Protein AF-A0A5J4RHJ3-F1 (afdb_monomer)

Nearest PDB structures (foldseek):
  3qv2-assembly1_A  TM=6.529E-01  e=1.527E+00  Entamoeba histolytica
  2xul-assembly2_D  TM=5.386E-01  e=4.840E+00  Synechococcus elongatus PCC 7942 = FACHB-805

Solvent-accessible surface area (backbone atoms only — not comparable to full-atom values): 3044 Å² total; per-residue (Å²): 117,47,81,43,67,83,49,72,66,58,49,52,52,30,60,75,68,73,34,47,75,46,81,43,78,44,71,45,76,91,50,59,83,95,57,58,41,81,41,69,32,31,39,39,24,87,63,88,132

Foldseek 3Di:
DDKAADDVVVVVVCVVLVWDKDKDWDFPPVDDPVPRDTGIIIDTGSDDD

Radius of gyration: 12.88 Å; Cα contacts (8 Å, |Δi|>4): 70; chains: 1; bounding box: 30×12×35 Å

Sequence (49 aa):
MLTMYPDDIIQQYANKAAWIIHKVVRQVSACKAESHRKQEEWMVCNYSV

Organism: NCBI:txid433724

Mean predicted aligned error: 4.6 Å

pLDDT: mean 89.35, std 9.17, range [64.25, 97.75]

Structure (mmCIF, N/CA/C/O backbone):
data_AF-A0A5J4RHJ3-F1
#
_entry.id   AF-A0A5J4RHJ3-F1
#
loop_
_atom_site.group_PDB
_atom_site.id
_atom_site.type_symbol
_atom_site.label_atom_id
_atom_site.label_alt_id
_atom_site.label_comp_id
_atom_site.label_asym_id
_atom_site.label_entity_id
_atom_site.label_seq_id
_atom_site.pdbx_PDB_ins_code
_atom_site.Cartn_x
_atom_site.Cartn_y
_atom_site.Cartn_z
_atom_site.occupancy
_atom_site.B_iso_or_equiv
_atom_site.auth_seq_id
_atom_site.auth_comp_id
_atom_site.auth_asym_id
_atom_site.auth_atom_id
_atom_site.pdbx_PDB_model_num
ATOM 1 N N . MET A 1 1 ? 6.623 -2.428 8.680 1.00 86.75 1 MET A N 1
ATOM 2 C CA . MET A 1 1 ? 6.788 -1.680 7.418 1.00 86.75 1 MET A CA 1
ATOM 3 C C . MET A 1 1 ? 6.800 -2.676 6.272 1.00 86.75 1 MET A C 1
ATOM 5 O O . MET A 1 1 ? 7.596 -3.605 6.320 1.00 86.75 1 MET A O 1
ATOM 9 N N . LEU A 1 2 ? 5.904 -2.515 5.299 1.00 91.56 2 LEU A N 1
ATOM 10 C CA . LEU A 1 2 ? 5.786 -3.367 4.111 1.00 91.56 2 LEU A CA 1
ATOM 11 C C . LEU A 1 2 ? 5.869 -2.494 2.851 1.00 91.56 2 LEU A C 1
ATOM 13 O O . LEU A 1 2 ? 5.184 -1.479 2.779 1.00 91.56 2 LEU A O 1
ATOM 17 N N . THR A 1 3 ? 6.688 -2.879 1.873 1.00 92.56 3 THR A N 1
ATOM 18 C CA . THR A 1 3 ? 6.841 -2.189 0.578 1.00 92.56 3 THR A CA 1
ATOM 19 C C . THR A 1 3 ? 6.186 -3.006 -0.527 1.00 92.56 3 THR A C 1
ATOM 21 O O . THR A 1 3 ? 6.599 -4.143 -0.758 1.00 92.56 3 THR A O 1
ATOM 24 N N . MET A 1 4 ? 5.179 -2.452 -1.201 1.00 92.25 4 MET A N 1
ATOM 25 C CA . MET A 1 4 ? 4.449 -3.123 -2.287 1.00 92.25 4 MET A CA 1
ATOM 26 C C . MET A 1 4 ? 4.148 -2.161 -3.438 1.00 92.25 4 MET A C 1
ATOM 28 O O . MET A 1 4 ? 4.303 -0.949 -3.302 1.00 92.25 4 MET A O 1
ATOM 32 N N . TYR A 1 5 ? 3.684 -2.690 -4.569 1.00 92.75 5 TYR A N 1
ATOM 33 C CA . TYR A 1 5 ? 3.130 -1.854 -5.632 1.00 92.75 5 TYR A CA 1
ATOM 34 C C . TYR A 1 5 ? 1.772 -1.257 -5.239 1.00 92.75 5 TYR A C 1
ATOM 36 O O . TYR A 1 5 ? 1.096 -1.818 -4.374 1.00 92.75 5 TYR A O 1
ATOM 44 N N . PRO A 1 6 ? 1.378 -0.133 -5.863 1.00 93.94 6 PRO A N 1
ATOM 45 C CA . PRO A 1 6 ? 0.056 0.448 -5.684 1.00 93.94 6 PRO A CA 1
ATOM 46 C C . PRO A 1 6 ? -1.029 -0.575 -6.005 1.00 93.94 6 PRO A C 1
ATOM 48 O O . PRO A 1 6 ? -1.035 -1.153 -7.092 1.00 93.94 6 PRO A O 1
ATOM 51 N N . ASP A 1 7 ? -1.929 -0.790 -5.053 1.00 95.38 7 ASP A N 1
ATOM 52 C CA . ASP A 1 7 ? -3.024 -1.740 -5.181 1.00 95.38 7 ASP A CA 1
ATOM 53 C C . ASP A 1 7 ? -4.198 -1.308 -4.290 1.00 95.38 7 ASP A C 1
ATOM 55 O O . ASP A 1 7 ? -4.031 -0.991 -3.106 1.00 95.38 7 ASP A O 1
ATOM 59 N N . ASP A 1 8 ? -5.401 -1.283 -4.862 1.00 96.00 8 ASP A N 1
ATOM 60 C CA . ASP A 1 8 ? -6.596 -0.780 -4.180 1.00 96.00 8 ASP A CA 1
ATOM 61 C C . ASP A 1 8 ? -7.010 -1.664 -2.997 1.00 96.00 8 ASP A C 1
ATOM 63 O O . ASP A 1 8 ? -7.552 -1.166 -2.006 1.00 96.00 8 ASP A O 1
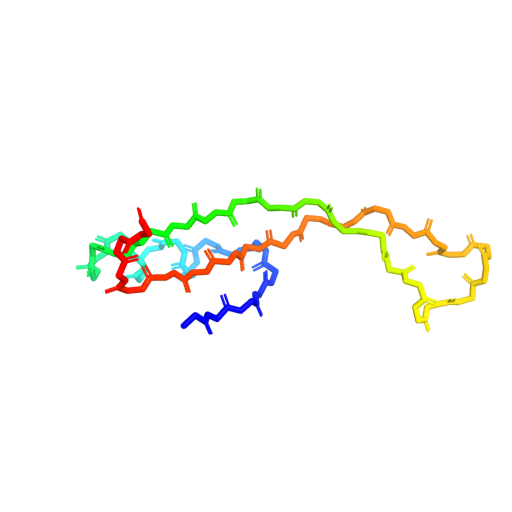ATOM 67 N N . ILE A 1 9 ? -6.733 -2.971 -3.054 1.00 95.75 9 ILE A N 1
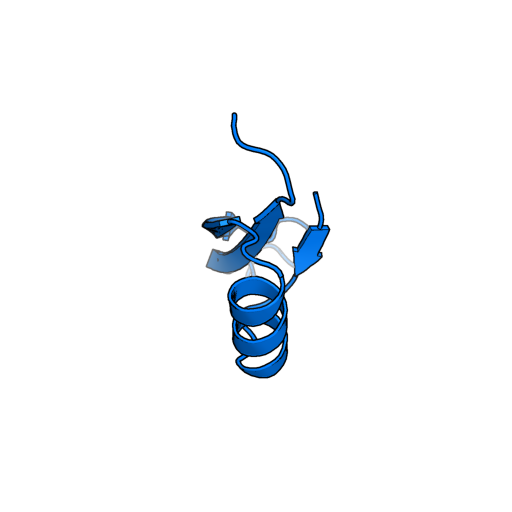ATOM 68 C CA . ILE A 1 9 ? -7.016 -3.900 -1.956 1.00 95.75 9 ILE A CA 1
ATOM 69 C C . ILE A 1 9 ? -6.099 -3.570 -0.778 1.00 95.75 9 ILE A C 1
ATOM 71 O O . ILE A 1 9 ? -6.566 -3.475 0.361 1.00 95.75 9 ILE A O 1
ATOM 75 N N . ILE A 1 10 ? -4.814 -3.307 -1.037 1.00 93.94 10 ILE A N 1
ATOM 76 C CA . ILE A 1 10 ? -3.871 -2.856 -0.001 1.00 93.94 10 ILE A CA 1
ATOM 77 C C . ILE A 1 10 ? -4.367 -1.558 0.647 1.00 93.94 10 ILE A C 1
ATOM 79 O O . ILE A 1 10 ? -4.349 -1.447 1.876 1.00 93.94 10 ILE A O 1
ATOM 83 N N . GLN A 1 11 ? -4.861 -0.602 -0.148 1.00 95.75 11 GLN A N 1
ATOM 84 C CA . GLN A 1 11 ? -5.401 0.652 0.383 1.00 95.75 11 GLN A CA 1
ATOM 85 C C . GLN A 1 11 ? -6.595 0.415 1.314 1.00 95.75 11 GLN A C 1
ATOM 87 O O . GLN A 1 11 ? -6.654 0.991 2.401 1.00 95.75 11 GLN A 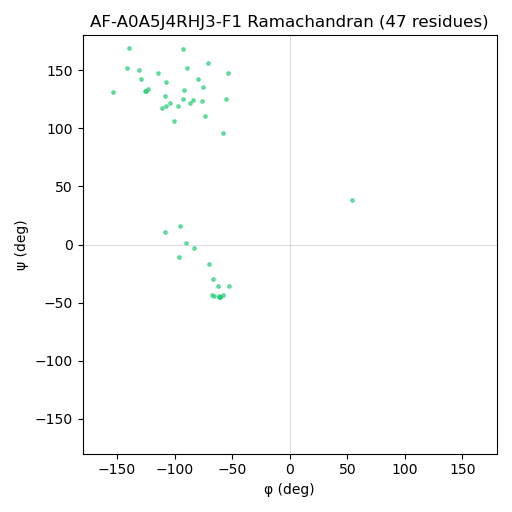O 1
ATOM 92 N N . GLN A 1 12 ? -7.530 -0.452 0.921 1.00 97.62 12 GLN A N 1
ATOM 93 C CA . GLN A 1 12 ? -8.697 -0.788 1.738 1.00 97.62 12 GLN A CA 1
ATOM 94 C C . GLN A 1 12 ? -8.297 -1.411 3.080 1.00 97.62 12 GLN A C 1
ATOM 96 O O . GLN A 1 12 ? -8.818 -1.007 4.123 1.00 97.62 12 GLN A O 1
ATOM 101 N N . TYR A 1 13 ? -7.351 -2.355 3.080 1.00 96.06 13 TYR A N 1
ATOM 102 C CA . TYR A 1 13 ? -6.868 -2.979 4.315 1.00 96.06 13 TYR A CA 1
ATOM 103 C C . TYR A 1 13 ? -6.126 -1.996 5.216 1.00 96.06 13 TYR A C 1
ATOM 105 O O . TYR A 1 13 ? -6.380 -1.972 6.421 1.00 96.06 13 TYR A O 1
ATOM 113 N N . ALA A 1 14 ? -5.252 -1.165 4.648 1.00 95.56 14 ALA A N 1
ATOM 114 C CA . ALA A 1 14 ? -4.533 -0.148 5.404 1.00 95.56 14 ALA A CA 1
ATOM 115 C C . ALA A 1 14 ? -5.500 0.860 6.040 1.00 95.56 14 ALA A C 1
ATOM 117 O O . ALA A 1 14 ? -5.393 1.134 7.233 1.00 95.56 14 ALA A O 1
ATOM 118 N N . ASN A 1 15 ? -6.507 1.324 5.293 1.00 96.25 15 ASN A N 1
ATOM 119 C CA . ASN A 1 15 ? -7.548 2.208 5.816 1.00 96.25 15 ASN A CA 1
ATOM 120 C C . ASN A 1 15 ? -8.339 1.542 6.951 1.00 96.25 15 ASN A C 1
ATOM 122 O O . ASN A 1 15 ? -8.551 2.152 7.997 1.00 96.25 15 ASN A O 1
ATOM 126 N N . LYS A 1 16 ? -8.737 0.273 6.780 1.00 97.75 16 LYS A N 1
ATOM 127 C CA . LYS A 1 16 ? -9.467 -0.490 7.806 1.00 97.75 16 LYS A CA 1
ATOM 128 C C . LYS A 1 16 ? -8.650 -0.673 9.088 1.00 97.75 16 LYS A C 1
ATOM 130 O O . LYS A 1 16 ? -9.219 -0.673 10.175 1.00 97.75 16 LYS A O 1
ATOM 135 N N . ALA A 1 17 ? -7.337 -0.848 8.962 1.00 96.31 17 ALA A N 1
ATOM 136 C CA . ALA A 1 17 ? -6.423 -1.047 10.082 1.00 96.31 17 ALA A CA 1
ATOM 137 C C . ALA A 1 17 ? -5.844 0.264 10.651 1.00 96.31 17 ALA A C 1
ATOM 139 O O . ALA A 1 17 ? -5.034 0.206 11.575 1.00 96.31 17 ALA A O 1
ATOM 140 N N . ALA A 1 18 ? -6.241 1.424 10.112 1.00 96.19 18 ALA A N 1
ATOM 141 C CA . ALA A 1 18 ? -5.674 2.736 10.433 1.00 96.19 18 ALA A CA 1
ATOM 142 C C . ALA A 1 18 ? -4.139 2.795 10.270 1.00 96.19 18 ALA A C 1
ATOM 144 O O . ALA A 1 18 ? -3.428 3.405 11.068 1.00 96.19 18 ALA A O 1
ATOM 145 N N . TRP A 1 19 ? -3.618 2.135 9.234 1.00 95.81 19 TRP A N 1
ATOM 146 C CA . TRP A 1 19 ? -2.201 2.158 8.871 1.00 95.81 19 TRP A CA 1
ATOM 147 C C . TRP A 1 19 ? -1.890 3.305 7.910 1.00 95.81 19 TRP A C 1
ATOM 149 O O . TRP A 1 19 ? -2.730 3.739 7.123 1.00 95.81 19 TRP A O 1
ATOM 159 N N . ILE A 1 20 ? -0.649 3.779 7.960 1.00 96.38 20 ILE A N 1
ATOM 160 C CA . ILE A 1 20 ? -0.154 4.891 7.153 1.00 96.38 20 ILE A CA 1
ATOM 161 C C . ILE A 1 20 ? 0.444 4.334 5.859 1.00 96.38 20 ILE A C 1
ATOM 163 O O . ILE A 1 20 ? 1.238 3.396 5.898 1.00 96.38 20 ILE A O 1
ATOM 167 N N . ILE A 1 21 ? 0.094 4.926 4.715 1.00 96.12 21 ILE A N 1
ATOM 168 C CA . ILE A 1 21 ? 0.701 4.609 3.416 1.00 96.12 21 ILE A CA 1
ATOM 169 C C . ILE A 1 21 ? 1.545 5.798 2.956 1.00 96.12 21 ILE A C 1
ATOM 171 O O . ILE A 1 21 ? 1.011 6.870 2.675 1.00 96.12 21 ILE A O 1
ATOM 175 N N . HIS A 1 22 ? 2.853 5.599 2.811 1.00 95.25 22 HIS A N 1
ATOM 176 C CA . HIS A 1 22 ? 3.740 6.561 2.159 1.00 95.25 22 HIS A CA 1
ATOM 177 C C . HIS A 1 22 ? 3.956 6.152 0.701 1.00 95.25 22 HIS A C 1
ATOM 179 O O . HIS A 1 22 ? 4.481 5.074 0.425 1.00 95.25 22 HIS A O 1
ATOM 185 N N . LYS A 1 23 ? 3.571 7.014 -0.241 1.00 95.06 23 LYS A N 1
ATOM 186 C CA . LYS A 1 23 ? 3.831 6.804 -1.671 1.00 95.06 23 LYS A CA 1
ATOM 187 C C . LYS A 1 23 ? 5.236 7.286 -1.999 1.00 95.06 23 LYS A C 1
ATOM 189 O O . LYS A 1 23 ? 5.572 8.437 -1.724 1.00 95.06 23 LYS A O 1
ATOM 194 N N . VAL A 1 24 ? 6.054 6.419 -2.578 1.00 94.06 24 VAL A N 1
ATOM 195 C CA . VAL A 1 24 ? 7.435 6.721 -2.957 1.00 94.06 24 VAL A CA 1
ATOM 196 C C . VAL A 1 24 ? 7.663 6.332 -4.407 1.00 94.06 24 VAL A C 1
ATOM 198 O O . VAL A 1 24 ? 7.155 5.322 -4.878 1.00 94.06 24 VAL A O 1
ATOM 201 N N . VAL A 1 25 ? 8.447 7.124 -5.129 1.00 93.31 25 VAL A N 1
ATOM 202 C CA . VAL A 1 25 ? 8.877 6.774 -6.486 1.00 93.31 25 VAL A CA 1
AT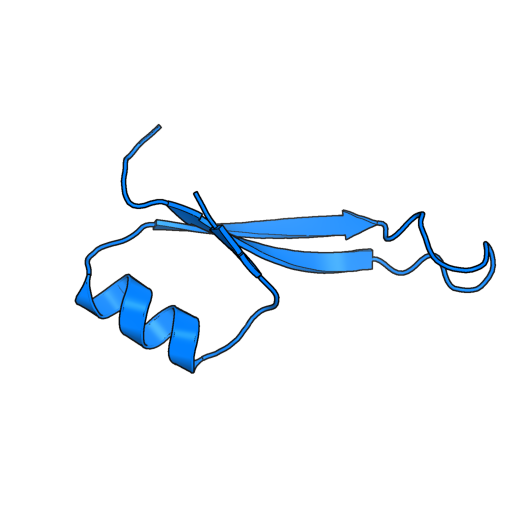OM 203 C C . VAL A 1 25 ? 10.324 6.316 -6.416 1.00 93.31 25 VAL A C 1
ATOM 205 O O . VAL A 1 25 ? 11.190 7.069 -5.971 1.00 93.31 25 VAL A O 1
ATOM 208 N N . ARG A 1 26 ? 10.594 5.089 -6.858 1.00 87.81 26 ARG A N 1
ATOM 209 C CA . ARG A 1 26 ? 11.938 4.510 -6.908 1.00 87.81 26 ARG A CA 1
ATOM 210 C C . ARG A 1 26 ? 12.363 4.266 -8.345 1.00 87.81 26 ARG A C 1
ATOM 212 O O . ARG A 1 26 ? 11.548 3.994 -9.221 1.00 87.81 26 ARG A O 1
ATOM 219 N N . GLN A 1 27 ? 13.659 4.394 -8.596 1.00 87.56 27 GLN A N 1
ATOM 220 C CA . GLN A 1 27 ? 14.241 3.945 -9.852 1.00 87.56 27 GLN A CA 1
ATOM 221 C C . GLN A 1 27 ? 14.601 2.471 -9.704 1.00 87.56 27 GLN A C 1
ATOM 223 O O . GLN A 1 27 ? 15.394 2.114 -8.833 1.00 87.56 27 GLN A O 1
ATOM 228 N N . VAL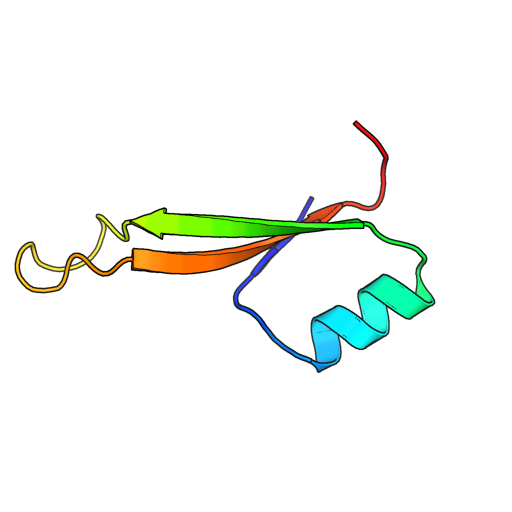 A 1 28 ? 14.040 1.625 -10.563 1.00 83.50 28 VAL A N 1
ATOM 229 C CA . VAL A 1 28 ? 14.427 0.216 -10.614 1.00 83.50 28 VAL A CA 1
ATOM 230 C C . VAL A 1 28 ? 15.801 0.139 -11.275 1.00 83.50 28 VAL A C 1
ATOM 232 O O . VAL A 1 28 ? 15.942 0.451 -12.454 1.00 83.50 28 VAL A O 1
ATOM 235 N N . SER A 1 29 ? 16.826 -0.218 -10.503 1.00 79.25 29 SER A N 1
ATOM 236 C CA . SER A 1 29 ? 18.208 -0.382 -10.982 1.00 79.25 29 SER A CA 1
ATOM 237 C C . SER A 1 29 ? 18.565 -1.833 -11.312 1.00 79.25 29 SER A C 1
ATOM 239 O O . SER A 1 29 ? 19.607 -2.090 -11.902 1.00 79.25 29 SER A O 1
ATOM 241 N N . ALA A 1 30 ? 17.709 -2.788 -10.931 1.00 80.38 30 ALA A N 1
ATOM 242 C CA . ALA A 1 30 ? 17.912 -4.219 -11.165 1.00 80.38 30 ALA A CA 1
ATOM 243 C C . ALA A 1 30 ? 17.475 -4.685 -12.570 1.00 80.38 30 ALA A C 1
ATOM 245 O O . ALA A 1 30 ? 17.616 -5.859 -12.907 1.00 80.38 30 ALA A O 1
ATOM 246 N N . CYS A 1 31 ? 16.918 -3.793 -13.391 1.00 74.12 31 CYS A N 1
ATOM 247 C CA . CYS A 1 31 ? 16.581 -4.060 -14.786 1.00 74.12 31 CYS A CA 1
ATOM 248 C C . CYS A 1 31 ? 17.732 -3.646 -15.720 1.00 74.12 31 CYS A C 1
ATOM 250 O O . CYS A 1 31 ? 18.676 -2.976 -15.309 1.00 74.12 31 CYS A O 1
ATOM 252 N N . LYS A 1 32 ? 17.673 -4.057 -16.997 1.00 76.88 32 LYS A N 1
ATOM 253 C CA . LYS A 1 32 ? 18.642 -3.607 -18.013 1.00 76.88 32 LYS A CA 1
ATOM 254 C C . LYS A 1 32 ? 18.698 -2.075 -18.033 1.00 76.88 32 LYS A C 1
ATOM 256 O O . LYS A 1 32 ? 17.666 -1.438 -17.836 1.00 76.88 32 LYS A O 1
ATOM 261 N N . ALA A 1 33 ? 19.863 -1.494 -18.325 1.00 70.06 33 ALA A N 1
ATOM 262 C CA . ALA A 1 33 ? 20.072 -0.040 -18.297 1.00 70.06 33 ALA A CA 1
ATOM 263 C C . ALA A 1 33 ? 19.042 0.745 -19.135 1.00 70.06 33 ALA A C 1
ATOM 265 O O . ALA A 1 33 ? 18.578 1.808 -18.735 1.00 70.06 33 ALA A O 1
ATOM 266 N N . GLU A 1 34 ? 18.617 0.171 -20.261 1.00 64.25 34 GLU A N 1
ATOM 267 C CA . GLU A 1 34 ? 17.596 0.712 -21.172 1.00 64.25 34 GLU A CA 1
ATOM 268 C C . GLU A 1 34 ? 16.170 0.674 -20.585 1.00 64.25 34 GLU A C 1
ATOM 270 O O . GLU A 1 34 ? 15.259 1.326 -21.082 1.00 64.25 34 GLU A O 1
ATOM 275 N N . SER A 1 35 ? 15.961 -0.115 -19.531 1.00 67.81 35 SER A N 1
ATOM 276 C CA . SER A 1 35 ? 14.691 -0.346 -18.837 1.00 67.81 35 SER A CA 1
ATOM 277 C C . SER A 1 35 ? 14.643 0.302 -17.451 1.00 67.81 35 SER A C 1
ATOM 279 O O . SER A 1 35 ? 13.716 0.008 -16.693 1.00 67.81 35 SER A O 1
ATOM 281 N N . HIS A 1 36 ? 15.616 1.158 -17.103 1.00 69.69 36 HIS A N 1
ATOM 282 C CA . HIS A 1 36 ? 15.606 1.942 -15.866 1.00 69.69 36 HIS A CA 1
ATOM 283 C C . HIS A 1 36 ? 14.345 2.808 -15.816 1.00 69.69 36 HIS A C 1
ATOM 285 O O . HIS A 1 36 ? 14.265 3.897 -16.386 1.00 69.69 36 HIS A O 1
ATOM 291 N N . ARG A 1 37 ? 13.328 2.292 -15.131 1.00 79.88 37 ARG A N 1
ATOM 292 C CA . ARG A 1 37 ? 12.011 2.904 -15.024 1.00 79.88 37 ARG A CA 1
ATOM 293 C C . ARG A 1 37 ? 11.838 3.475 -13.625 1.00 79.88 37 ARG A C 1
ATOM 295 O O . ARG A 1 37 ? 12.227 2.859 -12.633 1.00 79.88 37 ARG A O 1
ATOM 302 N N . LYS A 1 38 ? 11.222 4.655 -13.555 1.00 87.50 38 LYS A N 1
ATOM 303 C CA . LYS A 1 38 ? 10.659 5.182 -12.310 1.00 87.50 38 LYS A CA 1
ATOM 304 C C . LYS A 1 38 ? 9.351 4.454 -12.024 1.00 87.50 38 LYS A C 1
ATOM 306 O O . LYS A 1 38 ? 8.451 4.449 -12.866 1.00 87.50 38 LYS A O 1
ATOM 311 N N . GLN A 1 39 ? 9.269 3.836 -10.860 1.00 88.94 39 GLN A N 1
ATOM 312 C CA . GLN A 1 39 ? 8.137 3.045 -10.417 1.00 88.94 39 GLN A CA 1
ATOM 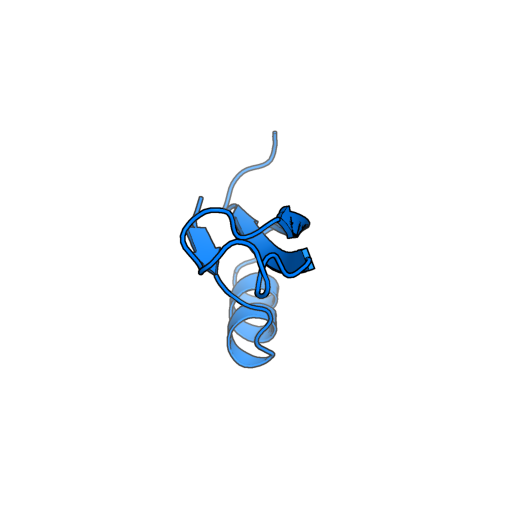313 C C . GLN A 1 39 ? 7.618 3.596 -9.096 1.00 88.94 39 GLN A C 1
ATOM 315 O O . GLN A 1 39 ? 8.401 3.902 -8.199 1.00 88.94 39 GLN A O 1
ATOM 320 N N . GLU A 1 40 ? 6.300 3.757 -8.997 1.00 93.94 40 GLU A N 1
ATOM 321 C CA . GLU A 1 40 ? 5.662 4.045 -7.718 1.00 93.94 40 GLU A CA 1
ATOM 322 C C . GLU A 1 40 ? 5.607 2.764 -6.879 1.00 93.94 40 GLU A C 1
ATOM 324 O O . GLU A 1 40 ? 5.251 1.695 -7.375 1.00 93.94 40 GLU A O 1
ATOM 329 N N . GLU A 1 41 ? 5.948 2.901 -5.605 1.00 93.94 41 GLU A N 1
ATOM 330 C CA . GLU A 1 41 ? 5.808 1.899 -4.560 1.00 93.94 41 GLU A CA 1
ATOM 331 C C . GLU A 1 41 ? 5.132 2.537 -3.344 1.00 93.94 41 GLU A C 1
ATOM 333 O O . GLU A 1 41 ? 5.259 3.734 -3.071 1.00 93.94 41 GLU A O 1
ATOM 338 N N . TRP A 1 42 ? 4.403 1.730 -2.591 1.00 96.00 42 TRP A N 1
ATOM 339 C CA . TRP A 1 42 ? 3.750 2.117 -1.354 1.00 96.00 42 TRP A CA 1
ATOM 340 C C . TRP A 1 42 ? 4.475 1.485 -0.173 1.00 96.00 42 TRP A C 1
ATOM 342 O O . TRP A 1 42 ? 4.675 0.272 -0.125 1.00 96.00 42 TRP A O 1
ATOM 352 N N . MET A 1 43 ? 4.845 2.313 0.801 1.00 95.25 43 MET A N 1
ATOM 353 C CA . MET A 1 43 ? 5.378 1.885 2.090 1.00 95.25 43 MET A CA 1
ATOM 354 C C . MET A 1 43 ? 4.264 1.960 3.130 1.00 95.25 43 MET A C 1
ATOM 356 O O . MET A 1 43 ? 3.875 3.048 3.553 1.00 95.25 43 MET A O 1
ATOM 360 N N . VAL A 1 44 ? 3.747 0.803 3.532 1.00 95.50 44 VAL A N 1
ATOM 361 C CA . VAL A 1 44 ? 2.681 0.679 4.529 1.00 95.50 44 VAL A CA 1
ATOM 362 C C . VAL A 1 44 ? 3.291 0.492 5.920 1.00 95.50 44 VAL A C 1
ATOM 364 O O . VAL A 1 44 ? 4.091 -0.425 6.153 1.00 95.50 44 VAL A O 1
ATOM 367 N N . CYS A 1 45 ? 2.911 1.355 6.858 1.00 96.31 45 CYS A N 1
ATOM 368 C CA . CYS A 1 45 ? 3.420 1.410 8.225 1.00 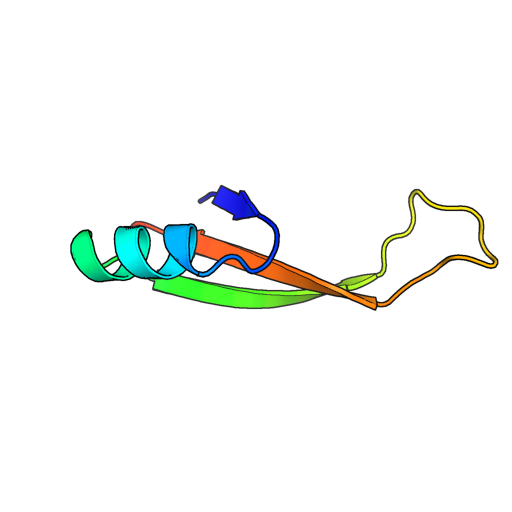96.31 45 CYS A CA 1
ATOM 369 C C . CYS A 1 45 ? 2.268 1.336 9.234 1.00 96.31 45 CYS A C 1
ATOM 371 O O . CYS A 1 45 ? 1.293 2.073 9.135 1.00 96.31 45 CYS A O 1
ATOM 373 N N . ASN A 1 46 ? 2.404 0.473 10.240 1.00 95.19 46 ASN A N 1
ATOM 374 C CA . ASN A 1 46 ? 1.461 0.344 11.358 1.00 95.19 46 ASN A CA 1
ATOM 375 C C . ASN A 1 46 ? 1.887 1.159 12.593 1.00 95.19 46 ASN A C 1
ATOM 377 O O . ASN A 1 46 ? 1.415 0.911 13.698 1.00 95.19 46 ASN A O 1
ATOM 381 N N . TYR A 1 47 ? 2.816 2.089 12.409 1.00 92.56 47 TYR A N 1
ATOM 382 C CA . TYR A 1 47 ? 3.322 3.001 13.423 1.00 92.56 47 TYR A CA 1
ATOM 383 C C . TYR A 1 47 ? 3.546 4.365 12.778 1.00 92.56 47 TYR A C 1
ATOM 385 O O . TYR A 1 47 ? 3.820 4.450 11.577 1.00 92.56 47 TYR A O 1
ATOM 393 N N . SER A 1 48 ? 3.439 5.419 13.579 1.00 85.12 48 SER A N 1
ATOM 394 C CA . SER A 1 48 ? 3.891 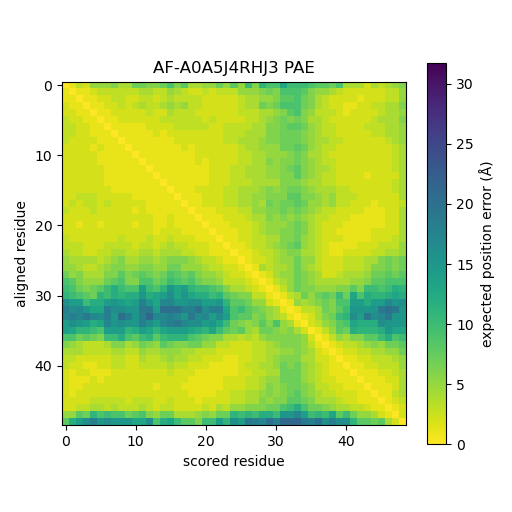6.756 13.206 1.00 85.12 48 SER A CA 1
ATOM 395 C C . SER A 1 48 ? 5.404 6.857 13.376 1.00 85.12 48 SER A C 1
ATOM 397 O O . SER A 1 48 ? 5.957 6.290 14.321 1.00 85.12 48 SER A O 1
ATOM 399 N N . VAL A 1 49 ? 6.053 7.576 12.463 1.00 68.38 49 VAL A N 1
ATOM 400 C CA . VAL A 1 49 ? 7.446 8.026 12.607 1.00 68.38 49 VAL A CA 1
ATOM 401 C C . VAL A 1 49 ? 7.457 9.386 13.283 1.00 68.38 49 VAL A C 1
ATOM 403 O O 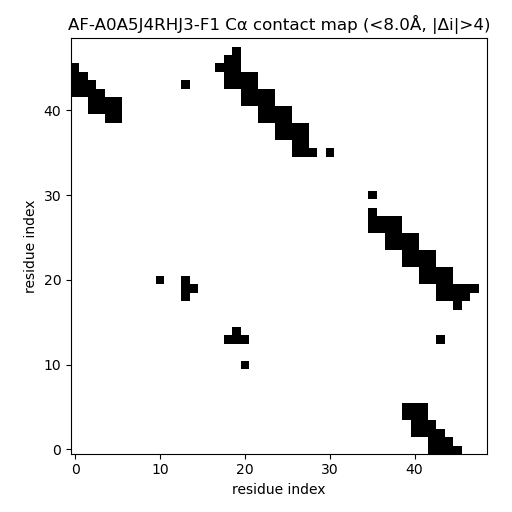. VAL A 1 49 ? 6.566 10.195 12.936 1.00 68.38 49 VAL A O 1
#

Secondary structure (DSSP, 8-state):
-EEE---HHHHHHHHHTT-EEEEEEEE--SS-GGG--EEEEEEEESS--